Protein AF-A0A955XJC2-F1 (afdb_monomer)

Sequence (129 aa):
MQPPAAASPAADLVVDGRAYPAPAVVEALTPHLLPARIERMRQVLDARLASVALGVEDLHHGHNGAACLRTAEAFGVQDVVAAEVRNAYPLPPRPQRAGTQGGPPWPPSPPPAPPHALPHPAAPPRPPA

Radius of gyration: 26.47 Å; Cα contacts (8 Å, |Δi|>4): 86; chains: 1; bounding box: 42×71×78 Å

Mean predicted aligned error: 16.14 Å

pLDDT: mean 76.98, std 19.57, range [36.03, 97.81]

Structure (mmCIF, N/CA/C/O backbone):
data_AF-A0A955XJC2-F1
#
_entry.id   AF-A0A955XJC2-F1
#
loop_
_atom_site.group_PDB
_atom_site.id
_atom_site.type_symbol
_atom_site.label_atom_id
_atom_site.label_alt_id
_atom_site.label_comp_id
_atom_site.label_asym_id
_atom_site.label_entity_id
_atom_site.label_seq_id
_atom_site.pdbx_PDB_ins_code
_atom_site.Cartn_x
_atom_site.Cartn_y
_atom_site.Cartn_z
_atom_site.occupancy
_atom_site.B_iso_or_equiv
_atom_site.auth_seq_id
_atom_site.auth_comp_id
_atom_site.auth_asym_id
_atom_site.auth_atom_id
_atom_site.pdbx_PDB_model_num
ATOM 1 N N . MET A 1 1 ? -13.576 -4.472 -22.427 1.00 47.09 1 MET A N 1
ATOM 2 C CA . MET A 1 1 ? -12.704 -4.180 -21.273 1.00 47.09 1 MET A CA 1
ATOM 3 C C . MET A 1 1 ? -13.438 -4.707 -20.051 1.00 47.09 1 MET A C 1
ATOM 5 O O . MET A 1 1 ? -14.512 -4.205 -19.750 1.00 47.09 1 MET A O 1
ATOM 9 N N . GLN A 1 2 ? -12.985 -5.823 -19.486 1.00 36.03 2 GLN A N 1
ATOM 10 C CA . GLN A 1 2 ? -13.661 -6.466 -18.359 1.00 36.03 2 GLN A CA 1
ATOM 11 C C . GLN A 1 2 ? -13.374 -5.636 -17.099 1.00 36.03 2 GLN A C 1
ATOM 13 O O . GLN A 1 2 ? -12.215 -5.258 -16.916 1.00 36.03 2 GLN A O 1
ATOM 18 N N . PRO A 1 3 ? -14.378 -5.279 -16.277 1.00 39.16 3 PRO A N 1
ATOM 19 C CA . PRO A 1 3 ? -14.103 -4.599 -15.016 1.00 39.16 3 PRO A CA 1
ATOM 20 C C . PRO A 1 3 ? -13.180 -5.485 -14.164 1.00 39.16 3 PRO A C 1
ATOM 22 O O . PRO A 1 3 ? -13.329 -6.713 -14.214 1.00 39.16 3 PRO A O 1
ATOM 25 N N . PRO A 1 4 ? -12.223 -4.912 -13.409 1.00 45.94 4 PRO A N 1
ATOM 26 C CA . PRO A 1 4 ? -11.442 -5.699 -12.467 1.00 45.94 4 PRO A CA 1
ATOM 27 C C . PRO A 1 4 ? -12.416 -6.387 -11.509 1.00 45.94 4 PRO A C 1
ATOM 29 O O . PRO A 1 4 ? -13.364 -5.765 -11.021 1.00 45.94 4 PRO A O 1
ATOM 32 N N . ALA A 1 5 ? -12.226 -7.693 -11.316 1.00 43.62 5 ALA A N 1
ATOM 33 C CA . ALA A 1 5 ? -13.026 -8.483 -10.396 1.00 43.62 5 ALA A CA 1
ATOM 34 C C . ALA A 1 5 ? -13.077 -7.760 -9.045 1.00 43.62 5 ALA A C 1
ATOM 36 O O . ALA A 1 5 ? -12.036 -7.365 -8.519 1.00 43.62 5 ALA A O 1
ATOM 37 N N . ALA A 1 6 ? -14.290 -7.547 -8.525 1.00 44.00 6 ALA A N 1
ATOM 38 C CA . ALA A 1 6 ? -14.494 -6.990 -7.196 1.00 44.00 6 ALA A CA 1
ATOM 39 C C . ALA A 1 6 ? -13.565 -7.709 -6.209 1.00 44.00 6 ALA A C 1
ATOM 41 O O . ALA A 1 6 ? -13.483 -8.940 -6.237 1.00 44.00 6 ALA A O 1
ATOM 42 N N . ALA A 1 7 ? -12.832 -6.930 -5.410 1.00 45.41 7 ALA A N 1
ATOM 43 C CA . ALA A 1 7 ? -11.850 -7.428 -4.458 1.00 45.41 7 ALA A CA 1
ATOM 44 C C . ALA A 1 7 ? -12.396 -8.654 -3.712 1.00 45.41 7 ALA A C 1
ATOM 46 O O . ALA A 1 7 ? -13.483 -8.606 -3.131 1.00 45.41 7 ALA A O 1
ATOM 47 N N . SER A 1 8 ? -11.649 -9.759 -3.782 1.00 44.00 8 SER A N 1
ATOM 48 C CA . SER A 1 8 ? -11.987 -11.004 -3.093 1.00 44.00 8 SER A CA 1
ATOM 49 C C . SER A 1 8 ? -12.272 -10.715 -1.612 1.00 44.00 8 SER A C 1
ATOM 51 O O . SER A 1 8 ? -11.542 -9.920 -1.008 1.00 44.00 8 SER A O 1
ATOM 53 N N . PRO A 1 9 ? -13.305 -11.331 -1.008 1.00 50.19 9 PRO A N 1
ATOM 54 C CA . PRO A 1 9 ? -13.614 -11.112 0.398 1.00 50.19 9 PRO A CA 1
ATOM 55 C C . PRO A 1 9 ? -12.394 -11.476 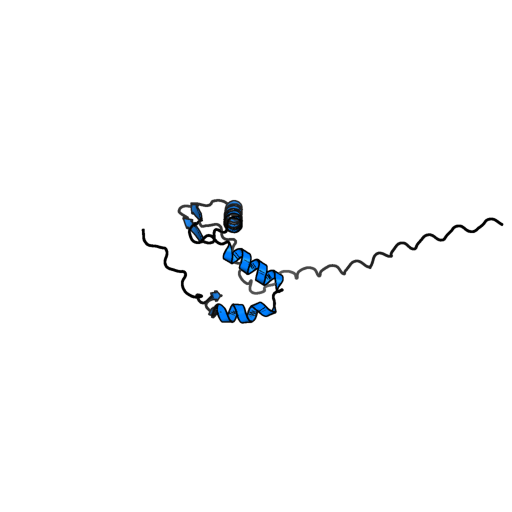1.245 1.00 50.19 9 PRO A C 1
ATOM 57 O O . PRO A 1 9 ? -11.797 -12.524 1.020 1.00 50.19 9 PRO A O 1
ATOM 60 N N . ALA A 1 10 ? -12.033 -10.572 2.165 1.00 58.31 10 ALA A N 1
ATOM 61 C CA . ALA A 1 10 ? -11.074 -10.713 3.265 1.00 58.31 10 ALA A CA 1
ATOM 62 C C . ALA A 1 10 ? -10.246 -12.012 3.232 1.00 58.31 10 ALA A C 1
ATOM 64 O O . ALA A 1 10 ? -10.514 -12.940 3.994 1.00 58.31 10 ALA A O 1
ATOM 65 N N . ALA A 1 11 ? -9.275 -12.086 2.318 1.00 69.44 11 ALA A N 1
ATOM 66 C CA . ALA A 1 11 ? -8.434 -13.265 2.185 1.00 69.44 11 ALA A CA 1
ATOM 67 C C . ALA A 1 11 ? -7.688 -13.523 3.500 1.00 69.44 11 ALA A C 1
ATOM 69 O O . ALA A 1 11 ? -7.254 -12.581 4.173 1.00 69.44 11 ALA A O 1
ATOM 70 N N . ASP A 1 12 ? -7.540 -14.797 3.857 1.00 85.69 12 ASP A N 1
ATOM 71 C CA . ASP A 1 12 ? -6.740 -15.189 5.008 1.00 85.69 12 ASP A CA 1
ATOM 72 C C . ASP A 1 12 ? -5.324 -14.617 4.877 1.00 85.69 12 ASP A C 1
ATOM 74 O O . ASP A 1 12 ? -4.655 -14.749 3.849 1.00 85.69 12 ASP A O 1
ATOM 78 N N . LEU A 1 13 ? -4.851 -13.984 5.945 1.00 86.19 13 LEU A N 1
ATOM 79 C CA . LEU A 1 13 ? -3.475 -13.531 6.041 1.00 86.19 13 LEU A CA 1
ATOM 80 C C . LEU A 1 13 ? -2.597 -14.760 6.270 1.00 86.19 13 LEU A C 1
ATOM 82 O O . LEU A 1 13 ? -2.692 -15.407 7.313 1.00 86.19 13 LEU A O 1
ATOM 86 N N . VAL A 1 14 ? -1.739 -15.087 5.304 1.00 89.50 14 VAL A N 1
ATOM 87 C CA . VAL A 1 14 ? -0.786 -16.194 5.440 1.00 89.50 14 VAL A CA 1
ATOM 88 C C . VAL A 1 14 ? 0.537 -15.662 5.981 1.00 89.50 14 VAL A C 1
ATOM 90 O O . VAL A 1 14 ? 1.261 -14.945 5.292 1.00 89.50 14 VAL A O 1
ATOM 93 N N . VAL A 1 15 ? 0.874 -16.039 7.212 1.00 87.69 15 VAL A N 1
ATOM 94 C CA . VAL A 1 15 ? 2.133 -15.670 7.874 1.00 87.69 15 VAL A CA 1
ATOM 95 C C . VAL A 1 15 ? 2.868 -16.948 8.254 1.00 87.69 15 VAL A C 1
ATOM 97 O O . VAL A 1 15 ? 2.327 -17.793 8.961 1.00 87.69 15 VAL A O 1
ATOM 100 N N . ASP A 1 16 ? 4.092 -17.111 7.744 1.00 90.56 16 ASP A N 1
ATOM 101 C CA . ASP A 1 16 ? 4.950 -18.283 7.982 1.00 90.56 16 ASP A CA 1
ATOM 102 C C . ASP A 1 16 ? 4.232 -19.634 7.761 1.00 90.56 16 ASP A C 1
ATOM 104 O O . ASP A 1 16 ? 4.403 -20.594 8.511 1.00 90.56 16 ASP A O 1
ATOM 108 N N . GLY A 1 17 ? 3.392 -19.701 6.719 1.00 88.94 17 GLY A N 1
ATOM 109 C CA . GLY A 1 17 ? 2.642 -20.904 6.339 1.00 88.94 17 GLY A CA 1
ATOM 110 C C . GLY A 1 17 ? 1.367 -21.158 7.151 1.00 88.94 17 GLY A C 1
ATOM 111 O O . GLY A 1 17 ? 0.702 -22.165 6.927 1.00 88.94 17 GLY A O 1
ATOM 112 N N . ARG A 1 18 ? 0.999 -20.262 8.072 1.00 92.12 18 ARG A N 1
ATOM 113 C CA . ARG A 1 18 ? -0.259 -20.324 8.828 1.00 92.12 18 ARG A CA 1
ATOM 114 C C . ARG A 1 18 ? -1.250 -19.301 8.297 1.00 92.12 18 ARG A C 1
ATOM 116 O O . ARG A 1 18 ? -0.886 -18.144 8.109 1.00 92.12 18 ARG A O 1
ATOM 123 N N . ALA A 1 19 ? -2.487 -19.734 8.084 1.00 92.50 19 ALA A N 1
ATOM 124 C CA . ALA A 1 19 ? -3.587 -18.875 7.671 1.00 92.50 19 ALA A CA 1
ATOM 125 C C . ALA A 1 19 ? -4.281 -18.268 8.896 1.00 92.50 19 ALA A C 1
ATOM 127 O O . ALA A 1 19 ? -4.594 -18.974 9.858 1.00 92.50 19 ALA A O 1
ATOM 128 N N . TYR A 1 20 ? -4.525 -16.963 8.844 1.00 92.88 20 TYR A N 1
ATOM 129 C CA . TYR A 1 20 ? -5.250 -16.216 9.860 1.00 92.88 20 TYR A CA 1
ATOM 130 C C . TYR A 1 20 ? -6.427 -15.481 9.211 1.00 92.88 20 TYR A C 1
ATOM 132 O O . TYR A 1 20 ? -6.188 -14.637 8.343 1.00 92.88 20 TYR A O 1
ATOM 140 N N . PRO A 1 21 ? -7.678 -15.723 9.643 1.00 92.75 21 PRO A N 1
ATOM 141 C CA . PRO A 1 21 ? -8.821 -14.981 9.131 1.00 92.75 21 PRO A CA 1
ATOM 142 C C . PRO A 1 21 ? -8.657 -13.493 9.419 1.00 92.75 21 PRO A C 1
ATOM 144 O O . PRO A 1 21 ? -8.527 -13.090 10.580 1.00 92.75 21 PRO A O 1
ATOM 147 N N . ALA A 1 22 ? -8.681 -12.662 8.378 1.00 90.94 22 ALA A N 1
ATOM 148 C CA . ALA A 1 22 ? -8.464 -11.227 8.533 1.00 90.94 22 ALA A CA 1
ATOM 149 C C . ALA A 1 22 ? -9.418 -10.568 9.557 1.00 90.94 22 ALA A C 1
ATOM 151 O O . ALA A 1 22 ? -8.927 -9.776 10.363 1.00 90.94 22 ALA A O 1
ATOM 152 N N . PRO A 1 23 ? -10.725 -10.916 9.636 1.00 92.25 23 PRO A N 1
ATOM 153 C CA . PRO A 1 23 ? -11.610 -10.364 10.665 1.00 92.25 23 PRO A CA 1
ATOM 154 C C . PRO A 1 23 ? -11.143 -10.671 12.093 1.00 92.25 23 PRO A C 1
ATOM 156 O O . PRO A 1 23 ? -11.121 -9.774 12.931 1.00 92.25 23 PRO A O 1
ATOM 159 N N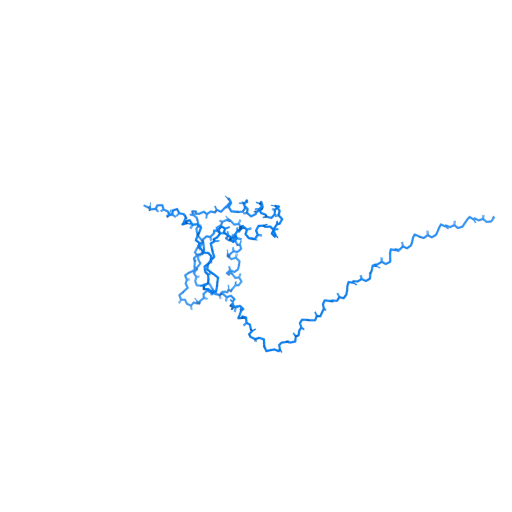 . ALA A 1 24 ? -10.696 -11.905 12.352 1.00 93.12 24 ALA A N 1
ATOM 160 C CA . ALA A 1 24 ? -10.205 -12.318 13.666 1.00 93.12 24 ALA A CA 1
ATOM 161 C C . ALA A 1 24 ? -8.897 -11.601 14.039 1.00 93.12 24 ALA A C 1
ATOM 163 O O . ALA A 1 24 ? -8.689 -11.233 15.193 1.00 93.12 24 ALA A O 1
ATOM 164 N N . VAL A 1 25 ? -8.020 -11.354 13.058 1.00 94.19 25 VAL A N 1
ATOM 165 C CA . VAL A 1 25 ? -6.792 -10.570 13.267 1.00 94.19 25 VAL A CA 1
ATOM 166 C C . VAL A 1 25 ? -7.119 -9.117 13.599 1.00 94.19 25 VAL A C 1
ATOM 168 O O . VAL A 1 25 ? -6.546 -8.560 14.534 1.00 94.19 25 VAL A O 1
ATOM 171 N N . VAL A 1 26 ? -8.047 -8.500 12.864 1.00 93.56 26 VAL A N 1
ATOM 172 C CA . VAL A 1 26 ? -8.486 -7.126 13.138 1.00 93.56 26 VAL A CA 1
ATOM 173 C C . VAL A 1 26 ? -9.087 -7.033 14.538 1.00 93.56 26 VAL A C 1
ATOM 175 O O . VAL A 1 26 ? -8.694 -6.147 15.296 1.00 93.56 26 VAL A O 1
ATOM 178 N N . GLU A 1 27 ? -9.974 -7.956 14.912 1.00 95.44 27 GLU A N 1
ATOM 179 C CA . GLU A 1 27 ? -10.573 -8.011 16.249 1.00 95.44 27 GLU A CA 1
ATOM 180 C C . GLU A 1 27 ? -9.506 -8.129 17.346 1.00 95.44 27 GLU A C 1
ATOM 182 O O . GLU A 1 27 ? -9.509 -7.341 18.290 1.00 95.44 27 GLU A O 1
ATOM 187 N N . ALA A 1 28 ? -8.544 -9.041 17.185 1.00 96.56 28 ALA A N 1
ATOM 188 C CA . ALA A 1 28 ? -7.483 -9.260 18.163 1.00 96.56 28 ALA A CA 1
ATOM 189 C C . ALA A 1 28 ? -6.522 -8.065 18.302 1.00 96.56 28 ALA A C 1
ATOM 191 O O . ALA A 1 28 ? -6.037 -7.790 19.398 1.00 96.56 28 ALA A O 1
ATOM 192 N N . LEU A 1 29 ? -6.225 -7.346 17.212 1.00 95.31 29 LEU A N 1
ATOM 193 C CA . LEU A 1 29 ? -5.247 -6.251 17.218 1.00 95.31 29 LEU A CA 1
ATOM 194 C C . LEU A 1 29 ? -5.853 -4.879 17.545 1.00 95.31 29 LEU A C 1
ATOM 196 O O . LEU A 1 29 ? -5.142 -4.007 18.046 1.00 95.31 29 LEU A O 1
ATOM 200 N N . THR A 1 30 ? -7.148 -4.675 17.292 1.00 96.44 30 THR A N 1
ATOM 201 C CA . THR A 1 30 ? -7.831 -3.384 17.495 1.00 96.44 30 THR A CA 1
ATOM 202 C C . THR A 1 30 ? -7.677 -2.815 18.917 1.00 96.44 30 THR A C 1
ATOM 204 O O . THR A 1 30 ? -7.366 -1.627 19.022 1.00 96.44 30 THR A O 1
ATOM 207 N N . PRO A 1 31 ? -7.800 -3.598 20.012 1.00 97.44 31 PRO A N 1
ATOM 208 C CA . PRO A 1 31 ? -7.645 -3.084 21.379 1.00 97.44 31 PRO A CA 1
ATOM 209 C C . PRO A 1 31 ? -6.257 -2.507 21.694 1.00 97.44 31 PRO A C 1
ATOM 211 O O . PRO A 1 31 ? -6.106 -1.753 22.653 1.00 97.44 31 PRO A O 1
ATOM 214 N N . HIS A 1 32 ? -5.238 -2.842 20.898 1.00 97.69 32 HIS A N 1
ATOM 215 C CA . HIS A 1 32 ? -3.869 -2.349 21.067 1.00 97.69 32 HIS A CA 1
ATOM 216 C C . HIS A 1 32 ? -3.603 -1.025 20.331 1.00 97.69 32 HIS A C 1
ATOM 218 O O . HIS A 1 32 ? -2.478 -0.519 20.351 1.00 97.69 32 HIS A O 1
ATOM 224 N N . LEU A 1 33 ? -4.610 -0.459 19.659 1.00 96.75 33 LEU A N 1
ATOM 225 C CA . LEU A 1 33 ? -4.492 0.758 18.864 1.00 96.75 33 LEU A CA 1
ATOM 226 C C . LEU A 1 33 ? -5.304 1.900 19.476 1.00 96.75 33 LEU A C 1
ATOM 228 O O . LEU A 1 33 ? -6.407 1.722 19.983 1.00 96.75 33 LEU A O 1
ATOM 232 N N . LEU A 1 34 ? -4.768 3.116 19.369 1.00 97.81 34 LEU A N 1
ATOM 233 C CA . LEU A 1 34 ? -5.509 4.322 19.731 1.00 97.81 34 LEU A CA 1
ATOM 234 C C . LEU A 1 34 ? -6.658 4.562 18.732 1.00 97.81 34 LEU A C 1
ATOM 236 O O . LEU A 1 34 ? -6.432 4.410 17.526 1.00 97.81 34 LEU A O 1
ATOM 240 N N . PRO A 1 35 ? -7.833 5.050 19.177 1.00 97.06 35 PRO A N 1
ATOM 241 C CA . PRO A 1 35 ? -8.956 5.356 18.285 1.00 97.06 35 PRO A CA 1
ATOM 242 C C . PRO A 1 35 ? -8.576 6.274 17.116 1.00 97.06 35 PRO A C 1
ATOM 244 O O . PRO A 1 35 ? -8.919 5.997 15.971 1.00 97.06 35 PRO A O 1
ATOM 247 N N . ALA A 1 36 ? -7.774 7.312 17.379 1.00 97.50 36 ALA A N 1
ATOM 248 C CA . ALA A 1 36 ? -7.288 8.233 16.350 1.00 97.50 36 ALA A CA 1
ATOM 249 C C . ALA A 1 36 ? -6.430 7.540 15.274 1.00 97.50 36 ALA A C 1
ATOM 251 O O . ALA A 1 36 ? -6.451 7.934 14.110 1.00 97.50 36 ALA 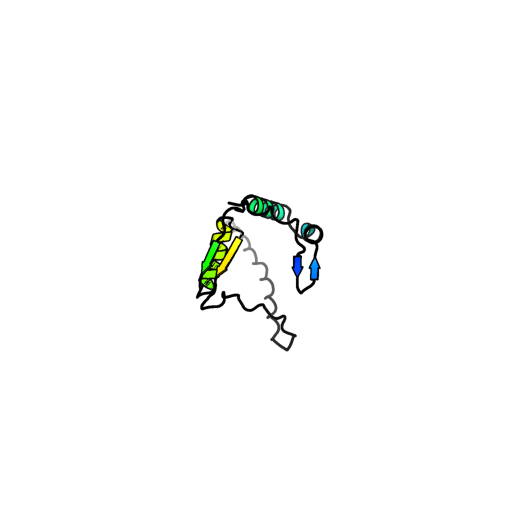A O 1
ATOM 252 N N . ARG A 1 37 ? -5.685 6.488 15.641 1.00 97.38 37 ARG A N 1
ATOM 253 C CA . ARG A 1 37 ? -4.879 5.712 14.690 1.00 97.38 37 ARG A CA 1
ATOM 254 C C . ARG A 1 37 ? -5.761 4.849 13.794 1.00 97.38 37 ARG A C 1
ATOM 256 O O . ARG A 1 37 ? -5.493 4.770 12.601 1.00 97.38 37 ARG A O 1
ATOM 263 N N . ILE A 1 38 ? -6.806 4.245 14.357 1.00 96.88 38 ILE A N 1
ATOM 264 C CA . ILE A 1 38 ? -7.791 3.464 13.597 1.00 96.88 38 ILE A CA 1
ATOM 265 C C . ILE A 1 38 ? -8.510 4.375 12.598 1.00 96.88 38 ILE A C 1
ATOM 267 O O . ILE A 1 38 ? -8.625 4.036 11.425 1.00 96.88 38 ILE A O 1
ATOM 271 N N . GLU A 1 39 ? -8.936 5.554 13.045 1.00 97.69 39 GLU A N 1
ATOM 272 C CA . GLU A 1 39 ? -9.596 6.533 12.183 1.00 97.69 39 GLU A CA 1
ATOM 273 C C . GLU A 1 39 ? -8.682 6.995 11.041 1.00 97.69 39 GLU A C 1
ATOM 275 O O . GLU A 1 39 ? -9.068 6.972 9.875 1.00 97.69 39 GLU A O 1
ATOM 280 N N . ARG A 1 40 ? -7.414 7.297 11.345 1.00 97.31 40 ARG A N 1
ATOM 281 C CA . ARG A 1 40 ? -6.417 7.630 10.321 1.00 97.31 40 ARG A CA 1
ATOM 282 C C . ARG A 1 40 ? -6.235 6.504 9.299 1.00 97.31 40 ARG A C 1
ATOM 284 O O . ARG A 1 40 ? -6.109 6.787 8.112 1.00 97.31 40 ARG A O 1
ATOM 291 N N . MET A 1 41 ? -6.204 5.246 9.743 1.00 95.88 41 MET A N 1
ATOM 292 C CA . MET A 1 41 ? -6.102 4.088 8.847 1.00 95.88 41 MET A CA 1
ATOM 293 C C . MET A 1 41 ? -7.316 3.991 7.920 1.00 95.88 41 MET A C 1
ATOM 295 O O . MET A 1 41 ? -7.127 3.797 6.723 1.00 95.88 41 MET A O 1
ATOM 299 N N . ARG A 1 42 ? -8.537 4.185 8.439 1.00 95.81 42 ARG A N 1
ATOM 300 C CA . ARG A 1 42 ? -9.765 4.198 7.624 1.00 95.81 42 ARG A CA 1
ATOM 301 C C . ARG A 1 42 ? -9.725 5.285 6.556 1.00 95.81 42 ARG A C 1
ATOM 303 O O . ARG A 1 42 ? -9.870 4.971 5.385 1.00 95.81 42 ARG A O 1
ATOM 310 N N . GLN A 1 43 ? -9.376 6.513 6.932 1.00 97.19 43 GLN A N 1
ATOM 311 C CA . GLN A 1 43 ? -9.245 7.628 5.986 1.00 97.19 43 GLN A CA 1
ATOM 312 C C . GLN A 1 43 ? -8.243 7.347 4.858 1.00 97.19 43 GLN A C 1
ATOM 314 O O . GLN A 1 43 ? -8.453 7.753 3.719 1.00 97.19 43 GLN A O 1
ATOM 319 N N . VAL A 1 44 ? -7.132 6.670 5.166 1.00 96.00 44 VAL A N 1
ATOM 320 C CA . VAL A 1 44 ? -6.140 6.279 4.153 1.00 96.00 44 VAL A CA 1
ATOM 321 C C . VAL A 1 44 ? -6.689 5.194 3.225 1.00 96.00 44 VAL A C 1
ATOM 323 O O . VAL A 1 44 ? -6.422 5.249 2.027 1.00 96.00 44 VAL A O 1
ATOM 326 N N . LEU A 1 45 ? -7.439 4.224 3.758 1.00 94.19 45 LEU A N 1
ATOM 327 C CA . LEU A 1 45 ? -8.076 3.163 2.972 1.00 94.19 45 LEU A CA 1
ATOM 328 C C . LEU A 1 45 ? -9.161 3.721 2.042 1.00 94.19 45 LEU A C 1
ATOM 330 O O . LEU A 1 45 ? -9.183 3.364 0.868 1.00 94.19 45 LEU A O 1
ATOM 334 N N . ASP A 1 46 ? -9.984 4.648 2.531 1.00 95.94 46 ASP A N 1
ATOM 335 C CA . ASP A 1 46 ? -11.041 5.300 1.747 1.00 95.94 46 ASP A CA 1
ATOM 336 C C . ASP A 1 46 ? -10.481 6.151 0.594 1.00 95.94 46 ASP A C 1
ATOM 338 O O . ASP A 1 46 ? -11.154 6.375 -0.409 1.00 95.94 46 ASP A O 1
ATOM 342 N N . ALA A 1 47 ? -9.231 6.608 0.716 1.00 95.94 47 ALA A N 1
ATOM 343 C CA . ALA A 1 47 ? -8.536 7.393 -0.300 1.00 95.94 47 ALA A CA 1
ATOM 344 C C . ALA A 1 47 ? -7.724 6.546 -1.304 1.00 95.94 47 ALA A C 1
ATOM 346 O O . ALA A 1 47 ? -6.978 7.111 -2.108 1.00 95.94 47 ALA A O 1
ATOM 347 N N . ARG A 1 48 ? -7.802 5.207 -1.261 1.00 96.06 48 ARG A N 1
ATOM 348 C CA . ARG A 1 48 ? -7.051 4.349 -2.192 1.00 96.06 48 ARG A CA 1
ATOM 349 C C . ARG A 1 48 ? -7.639 4.360 -3.603 1.00 96.06 48 ARG A C 1
ATOM 351 O O . ARG A 1 48 ? -8.849 4.374 -3.810 1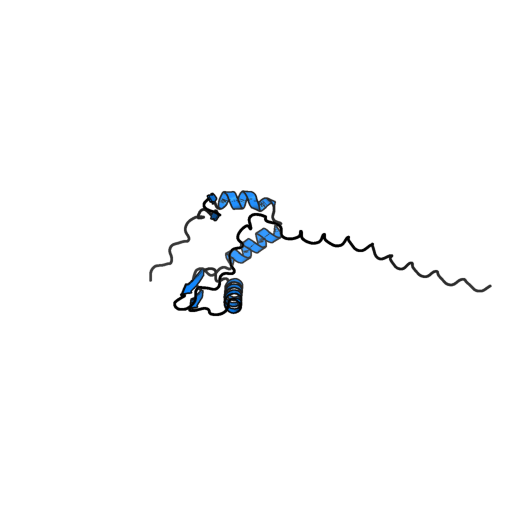.00 96.06 48 ARG A O 1
ATOM 358 N N . LEU A 1 49 ? -6.748 4.300 -4.589 1.00 95.56 49 LEU A N 1
ATOM 359 C CA . LEU A 1 49 ? -7.070 4.220 -6.006 1.00 95.56 49 LEU A CA 1
ATOM 360 C C . LEU A 1 49 ? -7.031 2.756 -6.453 1.00 95.56 49 LEU A C 1
ATOM 362 O O . LEU A 1 49 ? -5.959 2.192 -6.643 1.00 95.56 49 LEU A O 1
ATOM 366 N N . ALA A 1 50 ? -8.206 2.157 -6.654 1.00 91.00 50 ALA A N 1
ATOM 367 C CA . ALA A 1 50 ? -8.339 0.791 -7.177 1.00 91.00 50 ALA A CA 1
ATOM 368 C C . ALA A 1 50 ? -8.307 0.714 -8.720 1.00 91.00 50 ALA A C 1
ATOM 370 O O . ALA A 1 50 ? -8.308 -0.371 -9.293 1.00 91.00 50 ALA A O 1
ATOM 371 N N . SER A 1 51 ? -8.326 1.859 -9.412 1.00 94.44 51 SER A N 1
ATOM 372 C CA . SER A 1 51 ? -8.317 1.950 -10.881 1.00 94.44 51 SER A CA 1
ATOM 373 C C . SER A 1 51 ? -6.933 2.219 -11.479 1.00 94.44 51 SER A C 1
ATOM 375 O O . SER A 1 51 ? -6.798 2.264 -12.702 1.00 94.44 51 SER A O 1
ATOM 377 N N . VAL A 1 52 ? -5.915 2.421 -10.638 1.00 94.62 52 VAL A N 1
ATOM 378 C CA . VAL A 1 52 ? -4.551 2.777 -11.042 1.00 94.62 52 VAL A CA 1
ATOM 379 C C . VAL A 1 52 ? -3.57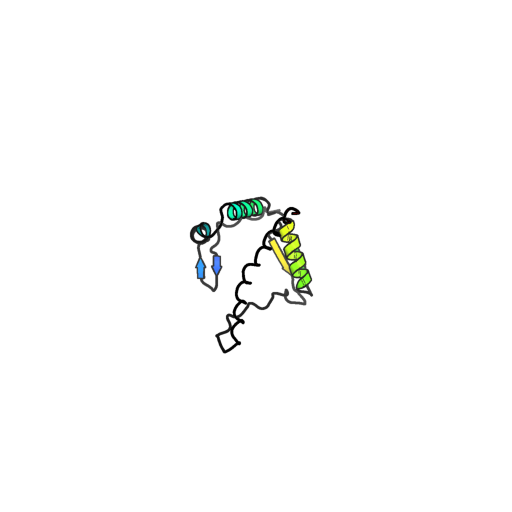3 1.813 -10.384 1.00 94.62 52 VAL A C 1
ATOM 381 O O . VAL A 1 52 ? -3.622 1.619 -9.173 1.00 94.62 52 VAL A O 1
ATOM 384 N N . ALA A 1 53 ? -2.657 1.263 -11.179 1.00 96.12 53 ALA A N 1
ATOM 385 C CA . ALA A 1 53 ? -1.541 0.451 -10.708 1.00 96.12 53 ALA A CA 1
ATOM 386 C C . ALA A 1 53 ? -0.210 1.051 -11.180 1.00 96.12 53 ALA A C 1
ATOM 388 O O . ALA A 1 53 ? -0.133 1.638 -12.262 1.00 96.12 53 ALA A O 1
ATOM 389 N N . LEU A 1 54 ? 0.842 0.891 -10.376 1.00 95.50 54 LEU A N 1
ATOM 390 C CA . LEU A 1 54 ? 2.205 1.281 -10.729 1.00 95.50 54 LEU A CA 1
ATOM 391 C C . LEU A 1 54 ? 2.966 0.072 -11.284 1.00 95.50 54 LEU A C 1
ATOM 393 O O . LEU A 1 54 ? 3.192 -0.899 -10.567 1.00 95.50 54 LEU A O 1
ATOM 397 N N . GLY A 1 55 ? 3.398 0.153 -12.541 1.00 93.81 55 GLY A N 1
ATOM 398 C CA . GLY A 1 55 ? 4.359 -0.784 -13.123 1.00 93.81 55 GLY A CA 1
ATOM 399 C C . GLY A 1 55 ? 5.789 -0.266 -12.983 1.00 93.81 55 GLY A C 1
ATOM 400 O O . GLY A 1 55 ? 6.057 0.880 -13.345 1.00 93.81 55 GLY A O 1
ATOM 401 N N . VAL A 1 56 ? 6.700 -1.096 -12.477 1.00 92.12 56 VAL A N 1
ATOM 402 C CA . VAL A 1 56 ? 8.148 -0.834 -12.471 1.00 92.12 56 VAL A CA 1
ATOM 403 C C . VAL A 1 56 ? 8.878 -1.927 -13.247 1.00 92.12 56 VAL A C 1
ATOM 405 O O . VAL A 1 56 ? 8.512 -3.096 -13.145 1.00 92.12 56 VAL A O 1
ATOM 408 N N . GLU A 1 57 ? 9.889 -1.552 -14.028 1.00 90.56 57 GLU A N 1
ATOM 409 C CA . GLU A 1 57 ? 10.655 -2.479 -14.867 1.00 90.56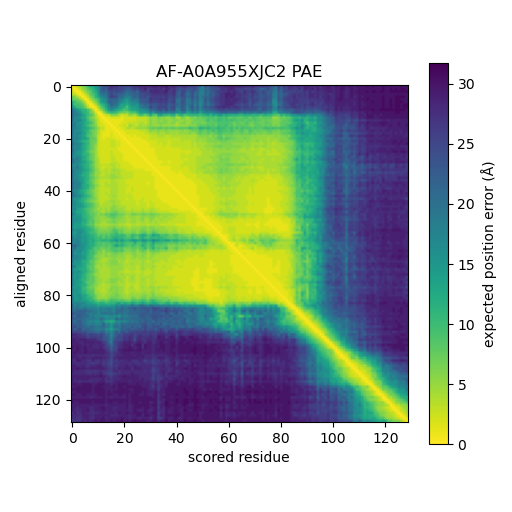 57 GLU A CA 1
ATOM 410 C C . GLU A 1 57 ? 12.161 -2.349 -14.605 1.00 90.56 57 GLU A C 1
ATOM 412 O O . GLU A 1 57 ? 12.671 -1.228 -14.532 1.00 90.56 57 GLU A O 1
ATOM 417 N N . ASP A 1 58 ? 12.843 -3.494 -14.467 1.00 85.69 58 ASP A N 1
ATOM 418 C CA . ASP A 1 58 ? 14.301 -3.639 -14.323 1.00 85.69 58 ASP A CA 1
ATOM 419 C C . ASP A 1 58 ? 14.911 -2.646 -13.312 1.00 85.69 58 ASP A C 1
ATOM 421 O O . ASP A 1 58 ? 15.833 -1.869 -13.600 1.00 85.69 58 ASP A O 1
ATOM 425 N N . LEU A 1 59 ? 14.380 -2.634 -12.086 1.00 84.06 59 LEU A N 1
ATOM 426 C CA . LEU A 1 59 ? 14.721 -1.595 -11.127 1.00 84.06 59 LEU A CA 1
ATOM 427 C C . LEU A 1 59 ? 16.093 -1.842 -10.474 1.00 84.06 59 LEU A C 1
ATOM 429 O O . LEU A 1 59 ? 16.240 -2.571 -9.497 1.00 84.06 59 LEU A O 1
ATOM 433 N N . HIS A 1 60 ? 17.124 -1.164 -10.980 1.00 76.69 60 HIS A N 1
ATOM 434 C CA . HIS A 1 60 ? 18.514 -1.453 -10.609 1.00 76.69 60 HIS A CA 1
ATOM 435 C C . HIS A 1 60 ? 18.923 -1.135 -9.155 1.00 76.69 60 HIS A C 1
ATOM 437 O O . HIS A 1 60 ? 19.771 -1.837 -8.607 1.00 76.69 60 HIS A O 1
ATOM 443 N N . HIS A 1 61 ? 18.373 -0.088 -8.522 1.00 79.62 61 HIS A N 1
ATOM 444 C CA . HIS A 1 61 ? 18.811 0.379 -7.194 1.00 79.62 61 HIS A CA 1
ATOM 445 C C . HIS A 1 61 ? 17.668 0.389 -6.171 1.00 79.62 61 HIS A C 1
ATOM 447 O O . HIS A 1 61 ? 16.634 1.024 -6.385 1.00 79.62 61 HIS A O 1
ATOM 453 N N . GLY A 1 62 ? 17.887 -0.220 -4.999 1.00 79.31 62 GLY A N 1
ATOM 454 C CA . GLY A 1 62 ? 16.865 -0.345 -3.949 1.00 79.31 62 GLY A CA 1
ATOM 455 C C . GLY A 1 62 ? 16.317 0.984 -3.411 1.00 79.31 62 GLY A C 1
ATOM 456 O O . GLY A 1 62 ? 15.149 1.057 -3.031 1.00 79.31 62 GLY A O 1
ATOM 457 N N . HIS A 1 63 ? 17.106 2.067 -3.436 1.00 84.25 63 HIS A N 1
ATOM 458 C CA . HIS A 1 63 ? 16.621 3.389 -3.019 1.00 84.25 63 HIS A CA 1
ATOM 459 C C . HIS A 1 63 ? 15.573 3.964 -3.982 1.00 84.25 63 HIS A C 1
ATOM 461 O O . HIS A 1 63 ? 14.642 4.629 -3.531 1.00 84.25 63 HIS A O 1
ATOM 467 N N . ASN A 1 64 ? 15.682 3.676 -5.285 1.00 87.12 64 ASN A N 1
ATOM 468 C CA . ASN A 1 64 ? 14.666 4.061 -6.263 1.00 87.12 64 ASN A CA 1
ATOM 469 C C . ASN A 1 64 ? 13.381 3.271 -6.018 1.00 87.12 64 ASN A C 1
ATOM 471 O O . ASN A 1 64 ? 12.299 3.832 -6.119 1.00 87.12 64 ASN A O 1
ATOM 475 N N . GLY A 1 65 ? 13.495 2.009 -5.601 1.00 88.75 65 GLY A N 1
ATOM 476 C CA . GLY A 1 65 ? 12.334 1.153 -5.351 1.00 88.75 65 GLY A CA 1
ATOM 477 C C . GLY A 1 65 ? 11.564 1.646 -4.141 1.00 88.75 65 GLY A C 1
ATOM 478 O O . GLY A 1 65 ? 10.358 1.867 -4.202 1.00 88.75 65 GLY A O 1
ATOM 479 N N . ALA A 1 66 ? 12.288 1.945 -3.062 1.00 90.00 66 ALA A N 1
ATOM 480 C CA . ALA A 1 66 ? 11.714 2.582 -1.885 1.00 90.00 66 ALA A CA 1
ATOM 481 C C . ALA A 1 66 ? 11.080 3.949 -2.205 1.00 90.00 66 ALA A C 1
ATOM 483 O O . ALA A 1 66 ? 10.036 4.276 -1.642 1.00 90.00 66 ALA A O 1
ATOM 484 N N . ALA A 1 67 ? 11.683 4.744 -3.097 1.00 93.81 67 ALA A N 1
ATOM 485 C CA . ALA A 1 67 ? 11.107 6.012 -3.540 1.00 93.81 67 ALA A CA 1
ATOM 486 C C . ALA A 1 67 ? 9.801 5.797 -4.322 1.00 93.81 67 ALA A C 1
ATOM 488 O O . ALA A 1 67 ? 8.790 6.392 -3.963 1.00 93.81 67 ALA A O 1
ATOM 489 N N . CYS A 1 68 ? 9.785 4.889 -5.303 1.00 94.31 68 CYS A N 1
ATOM 490 C CA . CYS A 1 68 ? 8.589 4.524 -6.063 1.00 94.31 68 CYS A CA 1
ATOM 491 C C . CYS A 1 68 ? 7.445 4.061 -5.150 1.00 94.31 68 CYS A C 1
ATOM 493 O O . CYS A 1 68 ? 6.319 4.526 -5.307 1.00 94.31 68 CYS A O 1
ATOM 495 N N . LEU A 1 69 ? 7.729 3.211 -4.157 1.00 94.06 69 LEU A N 1
ATOM 496 C CA . LEU A 1 69 ? 6.721 2.729 -3.207 1.00 94.06 69 LEU A CA 1
ATOM 497 C C . LEU A 1 69 ? 6.155 3.851 -2.329 1.00 94.06 69 LEU A C 1
ATOM 499 O O . LEU A 1 69 ? 4.946 3.920 -2.127 1.00 94.06 69 LEU A O 1
ATOM 503 N N . ARG A 1 70 ? 7.004 4.762 -1.840 1.00 94.25 70 ARG A N 1
ATOM 504 C CA . ARG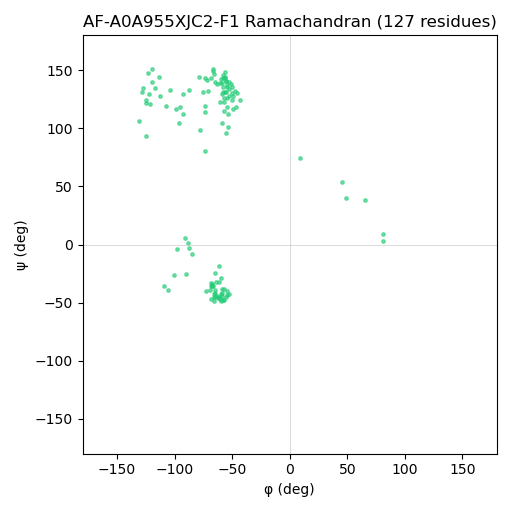 A 1 70 ? 6.546 5.929 -1.066 1.00 94.25 70 ARG A CA 1
ATOM 505 C C . ARG A 1 70 ? 5.700 6.874 -1.910 1.00 94.25 70 ARG A C 1
ATOM 507 O O . ARG A 1 70 ? 4.705 7.405 -1.428 1.00 94.25 70 ARG A O 1
ATOM 514 N N . THR A 1 71 ? 6.081 7.078 -3.166 1.00 95.88 71 THR A N 1
ATOM 515 C CA . THR A 1 71 ? 5.303 7.883 -4.107 1.00 95.88 71 THR A CA 1
ATOM 516 C C . THR A 1 71 ? 3.948 7.236 -4.391 1.00 95.88 71 THR A C 1
ATOM 518 O O . THR A 1 71 ? 2.933 7.924 -4.324 1.00 95.88 71 THR A O 1
ATOM 521 N N . ALA A 1 72 ? 3.906 5.923 -4.634 1.00 96.12 72 ALA A N 1
ATOM 522 C CA . ALA A 1 72 ? 2.658 5.182 -4.811 1.00 96.12 72 ALA A CA 1
ATOM 523 C C . ALA A 1 72 ? 1.738 5.327 -3.587 1.00 96.12 72 ALA A C 1
ATOM 525 O O . ALA A 1 72 ? 0.575 5.702 -3.733 1.00 96.12 72 ALA A O 1
ATOM 526 N N . GLU A 1 73 ? 2.279 5.138 -2.378 1.00 95.19 73 GLU A N 1
ATOM 527 C CA . GLU A 1 73 ? 1.528 5.287 -1.130 1.00 95.19 73 GLU A CA 1
ATOM 528 C C . GLU A 1 73 ? 0.933 6.697 -0.976 1.00 95.19 73 GLU A C 1
ATOM 530 O O . GLU A 1 73 ? -0.243 6.826 -0.619 1.00 95.19 73 GLU A O 1
ATOM 535 N N . ALA A 1 74 ? 1.723 7.737 -1.271 1.00 95.69 74 ALA A N 1
ATOM 536 C CA . ALA A 1 74 ? 1.313 9.136 -1.163 1.00 95.69 74 ALA A CA 1
ATOM 537 C C . ALA A 1 74 ? 0.172 9.503 -2.126 1.00 95.69 74 ALA A C 1
ATOM 539 O O . ALA A 1 74 ? -0.675 10.323 -1.779 1.00 95.69 74 ALA A O 1
ATOM 540 N N . PHE A 1 75 ? 0.123 8.879 -3.307 1.00 96.75 75 PHE A N 1
ATOM 541 C CA . PHE A 1 75 ? -0.959 9.064 -4.280 1.00 96.75 75 PHE A CA 1
ATOM 542 C C . PHE A 1 75 ? -2.155 8.128 -4.071 1.00 96.75 75 PHE A C 1
ATOM 544 O O . PHE A 1 75 ? -3.137 8.226 -4.799 1.00 96.75 75 PHE A O 1
ATOM 551 N N . GLY A 1 76 ? -2.096 7.218 -3.096 1.00 95.94 76 GLY A N 1
ATOM 552 C CA . GLY A 1 76 ? -3.165 6.247 -2.868 1.00 95.94 76 GLY A CA 1
ATOM 553 C C . GLY A 1 76 ? -3.123 5.031 -3.794 1.00 95.94 76 GLY A C 1
ATOM 554 O O . GLY A 1 76 ? -4.056 4.236 -3.767 1.00 95.94 76 GLY A O 1
ATOM 555 N N . VAL A 1 77 ? -2.059 4.848 -4.578 1.00 97.12 77 VAL A N 1
ATOM 556 C CA . VAL A 1 77 ? -1.876 3.666 -5.431 1.00 97.12 77 VAL A CA 1
ATOM 557 C C . VAL A 1 77 ? -1.510 2.472 -4.551 1.00 97.12 77 VAL A C 1
ATOM 559 O O . VAL A 1 77 ? -0.503 2.498 -3.844 1.00 97.12 77 VAL A O 1
ATOM 562 N N . GLN A 1 78 ? -2.344 1.433 -4.579 1.00 95.12 78 GLN A N 1
ATOM 563 C CA . GLN A 1 78 ? -2.177 0.231 -3.751 1.00 95.12 78 GLN A CA 1
ATOM 564 C C . GLN A 1 78 ? -1.570 -0.953 -4.514 1.00 95.12 78 GLN A C 1
ATOM 566 O O . GLN A 1 78 ? -0.907 -1.791 -3.907 1.00 95.12 78 GLN A O 1
ATOM 571 N N . ASP A 1 79 ? -1.762 -0.995 -5.832 1.00 94.81 79 ASP A N 1
ATOM 572 C CA . ASP A 1 79 ? -1.292 -2.086 -6.676 1.00 94.81 79 ASP A CA 1
ATOM 573 C C . ASP A 1 79 ? 0.023 -1.687 -7.349 1.00 94.81 79 ASP A C 1
ATOM 575 O O . ASP A 1 79 ? 0.085 -0.736 -8.133 1.00 94.81 79 ASP A O 1
ATOM 579 N N . VAL A 1 80 ? 1.093 -2.414 -7.024 1.00 92.94 80 VAL A N 1
ATOM 580 C CA . VAL A 1 80 ? 2.427 -2.226 -7.602 1.00 92.94 80 VAL A CA 1
ATOM 581 C C . VAL A 1 80 ? 2.887 -3.553 -8.188 1.00 92.94 80 VAL A C 1
ATOM 583 O O . VAL A 1 80 ? 2.930 -4.564 -7.487 1.00 92.94 80 VAL A O 1
ATOM 586 N N . VAL A 1 81 ? 3.241 -3.548 -9.468 1.00 91.69 81 VAL A N 1
ATOM 587 C CA . VAL A 1 81 ? 3.752 -4.718 -10.185 1.00 91.69 81 VAL A CA 1
ATOM 588 C C . VAL A 1 81 ? 5.173 -4.445 -10.652 1.00 91.69 81 VAL A C 1
ATOM 590 O O . VAL A 1 81 ? 5.467 -3.371 -11.172 1.00 91.69 81 VAL A O 1
ATOM 593 N N . ALA A 1 82 ? 6.058 -5.419 -10.454 1.00 89.56 82 ALA A N 1
ATOM 594 C CA . ALA A 1 82 ? 7.442 -5.349 -10.901 1.00 89.56 82 ALA A CA 1
ATOM 595 C C . ALA A 1 82 ? 7.679 -6.377 -12.010 1.00 89.56 82 ALA A C 1
ATOM 597 O O . ALA A 1 82 ? 7.358 -7.556 -11.845 1.00 89.56 82 ALA A O 1
ATOM 598 N N . ALA A 1 83 ? 8.234 -5.919 -13.128 1.00 86.50 83 ALA A N 1
ATOM 599 C CA . ALA A 1 83 ? 8.725 -6.749 -14.214 1.00 86.50 83 ALA A CA 1
ATOM 600 C C . ALA A 1 83 ? 10.255 -6.716 -14.191 1.00 86.50 83 ALA A C 1
ATOM 602 O O . ALA A 1 83 ? 10.874 -5.664 -14.289 1.00 86.50 83 ALA A O 1
ATOM 603 N N . GLU A 1 84 ? 10.868 -7.874 -14.018 1.00 81.88 84 GLU A N 1
ATOM 604 C CA . GLU A 1 84 ? 12.292 -7.993 -13.727 1.00 81.88 84 GLU A CA 1
ATOM 605 C C . GLU A 1 84 ? 12.867 -9.034 -14.687 1.00 81.88 84 GLU A C 1
ATOM 607 O O . GLU A 1 84 ? 12.567 -10.226 -14.581 1.00 81.88 84 GLU A O 1
ATOM 612 N N . VAL A 1 85 ? 13.615 -8.569 -15.689 1.00 70.81 85 VAL A N 1
ATOM 613 C CA . VAL A 1 85 ? 14.180 -9.401 -16.763 1.00 70.81 85 VAL A CA 1
ATOM 614 C C . VAL A 1 85 ? 15.680 -9.580 -16.558 1.00 70.81 85 VAL A C 1
ATOM 616 O O . VAL A 1 85 ? 16.215 -10.662 -16.801 1.00 70.81 85 VAL A O 1
ATOM 619 N N . ARG A 1 86 ? 16.372 -8.524 -16.119 1.00 62.75 86 ARG A N 1
ATOM 620 C CA . ARG A 1 86 ? 17.840 -8.494 -16.007 1.00 62.75 86 ARG A CA 1
ATOM 621 C C . ARG A 1 86 ? 18.329 -8.506 -14.568 1.00 62.75 86 ARG A C 1
ATOM 623 O O . ARG A 1 86 ? 19.350 -9.12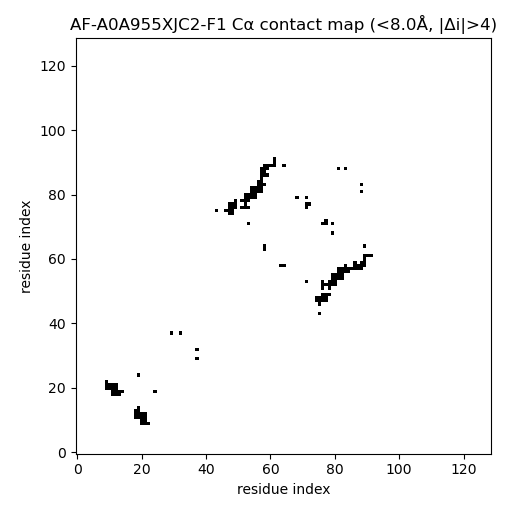4 -14.276 1.00 62.75 86 ARG A O 1
ATOM 630 N N . ASN A 1 87 ? 17.594 -7.852 -13.679 1.00 56.06 87 ASN A N 1
ATOM 631 C CA . ASN A 1 87 ? 17.883 -7.792 -12.254 1.00 56.06 87 ASN A CA 1
ATOM 632 C C . ASN A 1 87 ? 16.705 -8.398 -11.494 1.00 56.06 87 ASN A C 1
ATOM 634 O O . ASN A 1 87 ? 15.594 -8.348 -11.980 1.00 56.06 87 ASN A O 1
ATOM 638 N N . ALA A 1 88 ? 16.920 -8.989 -10.320 1.00 59.34 88 ALA A N 1
ATOM 639 C CA . ALA A 1 88 ? 15.804 -9.291 -9.423 1.00 59.34 88 ALA A CA 1
ATOM 640 C C . ALA A 1 88 ? 15.389 -8.006 -8.690 1.00 59.34 88 ALA A C 1
ATOM 642 O O . ALA A 1 88 ? 16.274 -7.228 -8.315 1.00 59.34 88 ALA A O 1
ATOM 643 N N . TYR A 1 89 ? 14.087 -7.816 -8.423 1.00 54.91 89 TYR A N 1
ATOM 644 C CA . TYR A 1 89 ? 13.623 -6.665 -7.641 1.00 54.91 89 TYR A CA 1
ATOM 645 C C . TYR A 1 89 ? 14.384 -6.638 -6.307 1.00 54.91 89 TYR A C 1
ATOM 647 O O . TYR A 1 89 ? 14.397 -7.656 -5.599 1.00 54.91 89 TYR A O 1
ATOM 655 N N . PRO A 1 90 ? 15.034 -5.517 -5.949 1.00 62.28 90 PRO A N 1
ATOM 656 C CA . PRO A 1 90 ? 15.901 -5.441 -4.785 1.00 62.28 90 PRO A CA 1
ATOM 657 C C . PRO A 1 90 ? 15.063 -5.434 -3.503 1.00 62.28 90 PRO A C 1
ATOM 659 O O . PRO A 1 90 ? 14.812 -4.395 -2.891 1.00 62.28 90 PRO A O 1
ATOM 662 N N . LEU A 1 91 ? 14.627 -6.618 -3.080 1.00 62.12 91 LEU A N 1
ATOM 663 C CA . LEU A 1 91 ? 14.112 -6.832 -1.741 1.00 62.12 91 LEU A CA 1
ATOM 664 C C . LEU A 1 91 ? 15.295 -6.756 -0.770 1.00 62.12 91 LEU A C 1
ATOM 666 O O . LEU A 1 91 ? 16.316 -7.412 -1.003 1.00 62.12 91 LEU A O 1
ATOM 670 N N . PRO A 1 92 ? 15.192 -6.003 0.340 1.00 55.34 92 PRO A N 1
ATOM 671 C CA . PRO A 1 92 ? 16.129 -6.204 1.432 1.00 55.34 92 PRO A CA 1
ATOM 672 C C . PRO A 1 92 ? 16.075 -7.688 1.835 1.00 55.34 92 PRO A C 1
ATOM 674 O O . PRO A 1 92 ? 14.982 -8.271 1.830 1.00 55.34 92 PRO A O 1
ATOM 677 N N . PRO A 1 93 ? 17.217 -8.326 2.159 1.00 57.22 93 PRO A N 1
ATOM 678 C CA . PRO A 1 93 ? 17.207 -9.713 2.595 1.00 57.22 93 PRO A CA 1
ATOM 679 C C . PRO A 1 93 ? 16.212 -9.840 3.743 1.00 57.22 93 PRO A C 1
ATOM 681 O O . PRO A 1 93 ? 16.259 -9.063 4.701 1.00 57.22 93 PRO A O 1
ATOM 684 N N . ARG A 1 94 ? 15.283 -10.799 3.628 1.00 47.91 94 ARG A N 1
ATOM 685 C CA . ARG A 1 94 ? 14.375 -11.133 4.727 1.00 47.91 94 ARG A CA 1
ATOM 686 C C . ARG A 1 94 ? 15.267 -11.341 5.951 1.00 47.91 94 ARG A C 1
ATOM 688 O O . ARG A 1 94 ? 16.195 -12.148 5.835 1.00 47.91 94 ARG A O 1
ATOM 695 N N . PRO A 1 95 ? 15.057 -10.637 7.078 1.00 46.03 95 PRO A N 1
ATOM 696 C CA . PRO A 1 95 ? 15.806 -10.942 8.279 1.00 46.03 95 PRO A CA 1
ATOM 697 C C . PRO A 1 95 ? 15.506 -12.402 8.599 1.00 46.03 95 PRO A C 1
ATOM 699 O O . PRO A 1 95 ? 14.401 -12.755 9.014 1.00 46.03 95 PRO A O 1
ATOM 702 N N . GLN A 1 96 ? 16.470 -13.277 8.314 1.00 40.53 96 GLN A N 1
ATOM 703 C CA . GLN A 1 96 ? 16.441 -14.626 8.833 1.00 40.53 96 GLN A CA 1
ATOM 704 C C . GLN A 1 96 ? 16.386 -14.423 10.342 1.00 40.53 96 GLN A C 1
ATOM 706 O O . GLN A 1 96 ? 17.196 -13.663 10.880 1.00 40.53 96 GLN A O 1
ATOM 711 N N . ARG A 1 97 ? 15.406 -15.022 11.028 1.00 41.44 97 ARG A N 1
ATOM 712 C CA . ARG A 1 97 ? 15.515 -15.191 12.478 1.00 41.44 97 ARG A CA 1
ATOM 713 C C . ARG A 1 97 ? 16.824 -15.939 12.674 1.00 41.44 97 ARG A C 1
ATOM 715 O O . ARG A 1 97 ? 16.871 -17.147 12.467 1.00 41.44 97 ARG A O 1
ATOM 722 N N . ALA A 1 98 ? 17.893 -15.201 12.955 1.00 38.12 98 ALA A N 1
ATOM 723 C CA . ALA A 1 98 ? 19.176 -15.782 13.248 1.00 38.12 98 ALA A CA 1
ATOM 724 C C . ALA A 1 98 ? 18.916 -16.707 14.430 1.00 38.12 98 ALA A C 1
ATOM 726 O O . ALA A 1 98 ? 18.497 -16.251 15.498 1.00 38.12 98 ALA A O 1
ATOM 727 N N . GLY A 1 99 ? 19.088 -18.013 14.210 1.00 41.00 99 GLY A N 1
ATOM 728 C CA . GLY A 1 99 ? 19.302 -18.930 15.312 1.00 41.00 99 GLY A CA 1
ATOM 729 C C . GLY A 1 99 ? 20.402 -18.298 16.148 1.00 41.00 99 GLY A C 1
ATOM 730 O O . GLY A 1 99 ? 21.480 -18.005 15.635 1.00 41.00 99 GLY A O 1
ATOM 731 N N . THR A 1 100 ? 20.065 -17.952 17.383 1.00 45.56 100 THR A N 1
ATOM 732 C CA . THR A 1 100 ? 20.943 -17.261 18.314 1.00 45.56 100 THR A CA 1
ATOM 733 C C . THR A 1 100 ? 22.248 -18.031 18.442 1.00 45.56 100 THR A C 1
ATOM 735 O O . THR A 1 100 ? 22.321 -19.017 19.168 1.00 45.56 100 THR A O 1
ATOM 738 N N . GLN A 1 101 ? 23.282 -17.558 17.758 1.00 43.44 101 GLN A N 1
ATOM 739 C CA . GLN A 1 101 ? 24.662 -17.761 18.159 1.00 43.44 101 GLN A CA 1
ATOM 740 C C . GLN A 1 101 ? 25.317 -16.383 18.267 1.00 43.44 101 GLN A C 1
ATOM 742 O O . GLN A 1 101 ? 25.771 -15.803 17.288 1.00 43.44 101 GLN A O 1
ATOM 747 N N . GLY A 1 102 ? 25.279 -15.850 19.492 1.00 50.66 102 GLY A N 1
ATOM 748 C CA . GLY A 1 102 ? 26.369 -15.066 20.076 1.00 50.66 102 GLY A CA 1
ATOM 749 C C . GLY A 1 102 ? 26.741 -13.721 19.452 1.00 50.66 102 GLY A C 1
ATOM 750 O O . GLY A 1 102 ? 27.923 -13.395 19.443 1.00 50.66 102 GLY A O 1
ATOM 751 N N . GLY A 1 103 ? 25.787 -12.916 18.981 1.00 46.09 103 GLY A N 1
ATOM 752 C CA . GLY A 1 103 ? 26.041 -11.475 18.833 1.00 46.09 103 GLY A CA 1
ATOM 753 C C . GLY A 1 103 ? 26.093 -10.804 20.215 1.00 46.09 103 GLY A C 1
ATOM 754 O O . GLY A 1 103 ? 25.310 -11.202 21.084 1.00 46.09 103 GLY A O 1
ATOM 755 N N . PRO A 1 104 ? 26.982 -9.820 20.465 1.00 50.03 104 PRO A N 1
ATOM 756 C CA . PRO A 1 104 ? 26.991 -9.123 21.746 1.00 50.03 104 PRO A CA 1
ATOM 757 C C . PRO A 1 104 ? 25.618 -8.468 21.976 1.00 50.03 104 PRO A C 1
ATOM 759 O O . PRO A 1 104 ? 25.026 -7.948 21.024 1.00 50.03 104 PRO A O 1
ATOM 762 N N . PRO A 1 105 ? 25.076 -8.515 23.207 1.00 58.59 105 PRO A N 1
ATOM 763 C CA . PRO A 1 105 ? 23.801 -7.883 23.505 1.00 58.59 105 PRO A CA 1
ATOM 764 C C . PRO A 1 105 ? 23.874 -6.387 23.187 1.00 58.59 105 PRO A C 1
ATOM 766 O O . PRO A 1 105 ? 24.916 -5.750 23.356 1.00 58.59 105 PRO A O 1
ATOM 769 N N . TRP A 1 106 ? 22.749 -5.836 22.732 1.00 50.44 106 TRP A N 1
ATOM 770 C CA . TRP A 1 106 ? 22.562 -4.395 22.594 1.00 50.44 106 TRP A CA 1
ATOM 771 C C . TRP A 1 106 ? 23.016 -3.694 23.887 1.00 50.44 106 TRP A C 1
ATOM 773 O O . TRP A 1 106 ? 22.633 -4.154 24.971 1.00 50.44 106 TRP A O 1
ATOM 783 N N . PRO A 1 107 ? 23.835 -2.626 23.817 1.00 62.94 107 PRO A N 1
ATOM 784 C CA . PRO A 1 107 ? 24.241 -1.910 25.017 1.00 62.94 107 PRO A CA 1
ATOM 785 C C . PRO A 1 107 ? 22.983 -1.408 25.741 1.00 62.94 107 PRO A C 1
ATOM 787 O O . PRO A 1 107 ? 22.066 -0.912 25.081 1.00 62.94 107 PRO A O 1
ATOM 790 N N . PRO A 1 108 ? 22.890 -1.548 27.074 1.00 62.88 108 PRO A N 1
ATOM 791 C CA . PRO A 1 108 ? 21.733 -1.057 27.808 1.00 62.88 108 PRO A CA 1
ATOM 792 C C . PRO A 1 108 ? 21.531 0.429 27.507 1.00 62.88 108 PRO A C 1
ATOM 794 O O . PRO A 1 108 ? 22.501 1.184 27.399 1.00 62.88 108 PRO A O 1
ATOM 797 N N . SER A 1 109 ? 20.271 0.845 27.360 1.00 65.00 109 SER A N 1
ATOM 798 C CA . SER A 1 109 ? 19.932 2.260 27.228 1.00 65.00 109 SER A CA 1
ATOM 799 C C . SER A 1 109 ? 20.602 3.046 28.360 1.00 65.00 109 SER A C 1
ATOM 801 O O . SER A 1 109 ? 20.563 2.585 29.507 1.00 65.00 109 SER A O 1
ATOM 803 N N . PRO A 1 110 ? 21.217 4.209 28.077 1.00 67.88 110 PRO A N 1
ATOM 804 C CA . PRO A 1 110 ? 21.762 5.041 29.136 1.00 67.88 110 PRO A CA 1
ATOM 805 C C . PRO A 1 110 ? 20.645 5.376 30.137 1.00 67.88 110 PRO A C 1
ATOM 807 O O . PRO A 1 110 ? 19.490 5.548 29.724 1.00 67.88 110 PRO A O 1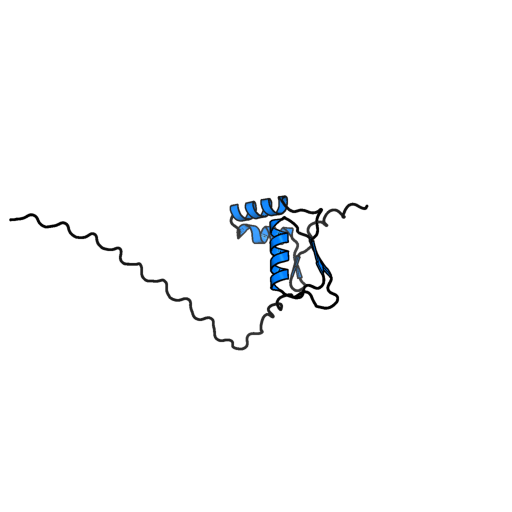
ATOM 810 N N . PRO A 1 111 ? 20.953 5.444 31.445 1.00 70.19 111 PRO A N 1
ATOM 811 C CA . PRO A 1 111 ? 19.971 5.861 32.433 1.00 70.19 111 PRO A CA 1
ATOM 812 C C . PRO A 1 111 ? 19.422 7.246 32.056 1.00 70.19 111 PRO A C 1
ATOM 814 O O . PRO A 1 111 ? 20.152 8.052 31.467 1.00 70.19 111 PRO A O 1
ATOM 817 N N . PRO A 1 112 ? 18.148 7.538 32.373 1.00 66.50 112 PRO A N 1
ATOM 818 C CA . PRO A 1 112 ? 17.592 8.862 32.135 1.00 66.50 112 PRO A CA 1
ATOM 819 C C . PRO A 1 112 ? 18.478 9.913 32.809 1.00 66.50 112 PRO A C 1
ATOM 821 O O . PRO A 1 112 ? 18.941 9.714 33.935 1.00 66.50 112 PRO A O 1
ATOM 824 N N . ALA A 1 113 ? 18.733 11.017 32.103 1.00 67.06 113 ALA A N 1
ATOM 825 C CA . ALA A 1 113 ? 19.480 12.137 32.659 1.00 67.06 113 ALA A CA 1
ATOM 826 C C . ALA A 1 113 ? 18.839 12.574 33.992 1.00 67.06 113 ALA A C 1
ATOM 828 O O . ALA A 1 113 ? 17.605 12.586 34.090 1.00 67.06 113 ALA A O 1
ATOM 829 N N . PRO A 1 114 ? 19.637 12.916 35.021 1.00 70.62 114 PRO A N 1
ATOM 830 C CA . PRO A 1 114 ? 19.086 13.437 36.263 1.00 70.62 114 PRO A CA 1
ATOM 831 C C . PRO A 1 114 ? 18.239 14.677 35.948 1.00 70.62 114 PRO A C 1
ATOM 833 O O . PRO A 1 114 ? 18.597 15.434 35.038 1.00 70.62 114 PRO A O 1
ATOM 836 N N . PRO A 1 115 ? 17.123 14.902 36.666 1.00 63.66 115 PRO A N 1
ATOM 837 C CA . PRO A 1 115 ? 16.322 16.096 36.464 1.00 63.66 115 PRO A CA 1
ATOM 838 C C . PRO A 1 115 ? 17.243 17.299 36.629 1.00 63.66 115 PRO A C 1
ATOM 840 O O . PRO A 1 115 ? 17.863 17.470 37.680 1.00 63.66 115 PRO A O 1
ATOM 843 N N . HIS A 1 116 ? 17.377 18.091 35.563 1.00 59.34 116 HIS A N 1
ATOM 844 C CA . HIS A 1 116 ? 18.057 19.374 35.619 1.00 59.34 116 HIS A CA 1
ATOM 845 C C . HIS A 1 116 ? 17.538 20.105 36.854 1.00 59.34 116 HIS A C 1
ATOM 847 O O . HIS A 1 116 ? 16.335 20.350 36.968 1.00 59.34 116 HIS A O 1
ATOM 853 N N . ALA A 1 117 ? 18.438 20.394 37.796 1.00 55.25 117 ALA A N 1
ATOM 854 C CA . ALA A 1 117 ? 18.131 21.279 38.899 1.00 55.25 117 ALA A CA 1
ATOM 855 C C . ALA A 1 117 ? 17.599 22.567 38.271 1.00 55.25 117 ALA A C 1
ATOM 857 O O . ALA A 1 117 ? 18.322 23.258 37.549 1.00 55.25 117 ALA A O 1
ATOM 858 N N . LEU A 1 118 ? 16.310 22.833 38.476 1.00 58.59 118 LEU A N 1
ATOM 859 C CA . LEU A 1 118 ? 15.726 24.120 38.144 1.00 58.59 118 LEU A CA 1
ATOM 860 C C . LEU A 1 118 ? 16.633 25.184 38.779 1.00 58.59 118 LEU A C 1
ATOM 862 O O . LEU A 1 118 ? 16.977 25.038 39.957 1.00 58.59 118 LEU A O 1
ATOM 866 N N . PRO A 1 119 ? 17.072 26.215 38.040 1.00 56.81 119 PRO A N 1
ATOM 867 C CA . PRO A 1 119 ? 17.834 27.287 38.653 1.00 56.81 119 PRO A CA 1
ATOM 868 C C . PRO A 1 119 ? 16.991 27.878 39.788 1.00 56.81 119 PRO A C 1
ATOM 870 O O . PRO A 1 119 ? 15.851 28.295 39.577 1.00 56.81 119 PRO A O 1
ATOM 873 N N . HIS A 1 120 ? 17.541 27.865 41.004 1.00 58.88 120 HIS A N 1
ATOM 874 C CA . HIS A 1 120 ? 16.944 28.554 42.141 1.00 58.88 120 HIS A CA 1
ATOM 875 C C . HIS A 1 120 ? 16.723 30.028 41.766 1.00 58.88 120 HIS A C 1
ATOM 877 O O . HIS A 1 120 ? 17.630 30.642 41.194 1.00 58.88 120 HIS A O 1
ATOM 883 N N . PRO A 1 121 ? 15.558 30.621 42.083 1.00 61.69 121 PRO A N 1
ATOM 884 C CA . PRO A 1 121 ? 15.380 32.052 41.902 1.00 61.69 121 PRO A CA 1
ATOM 885 C C . PRO A 1 121 ? 16.432 32.790 42.736 1.00 61.69 121 PRO A C 1
ATOM 887 O O . PRO A 1 121 ? 16.626 32.492 43.918 1.00 61.69 121 PRO A O 1
ATOM 890 N N . ALA A 1 122 ? 17.133 33.726 42.097 1.00 69.06 122 ALA A N 1
ATOM 891 C CA . ALA A 1 122 ? 18.096 34.597 42.753 1.00 69.06 122 ALA A CA 1
ATOM 892 C C . ALA A 1 122 ? 17.443 35.287 43.963 1.00 69.06 122 ALA A C 1
ATOM 894 O O . ALA A 1 122 ? 16.323 35.795 43.872 1.00 69.06 122 ALA A O 1
ATOM 895 N N . ALA A 1 123 ? 18.142 35.288 45.100 1.00 70.88 123 ALA A N 1
ATOM 896 C CA . ALA A 1 123 ? 17.684 35.960 46.309 1.00 70.88 123 ALA A CA 1
ATOM 897 C C . ALA A 1 123 ? 17.508 37.473 46.053 1.00 70.88 123 ALA A C 1
ATOM 899 O O . ALA A 1 123 ? 18.357 38.072 45.385 1.00 70.88 123 ALA A O 1
ATOM 900 N N . PRO A 1 124 ? 16.445 38.112 46.577 1.00 72.19 124 PRO A N 1
ATOM 901 C CA . PRO A 1 124 ? 16.262 39.549 46.422 1.00 72.19 124 PRO A CA 1
ATOM 902 C C . PRO A 1 124 ? 17.367 40.326 47.163 1.00 72.19 124 PRO A C 1
ATOM 904 O O . PRO A 1 124 ? 17.842 39.874 48.212 1.00 72.19 124 PRO A O 1
ATOM 907 N N . PRO A 1 125 ? 17.786 41.496 46.645 1.00 72.81 125 PRO A N 1
ATOM 908 C CA . PRO A 1 125 ? 18.815 42.308 47.282 1.00 72.81 125 PRO A CA 1
ATOM 909 C C . PRO A 1 125 ? 18.358 42.789 48.665 1.00 72.81 125 PRO A C 1
ATOM 911 O O . PRO A 1 125 ? 17.211 43.196 48.854 1.00 72.81 125 PRO A O 1
ATOM 914 N N . ARG A 1 126 ? 19.274 42.741 49.642 1.00 67.06 126 ARG A N 1
ATOM 915 C CA . ARG A 1 126 ? 19.043 43.277 50.990 1.00 67.06 126 ARG A CA 1
ATOM 916 C C . ARG A 1 126 ? 18.873 44.804 50.935 1.00 67.06 126 ARG A C 1
ATOM 918 O O . ARG A 1 126 ? 19.622 45.449 50.201 1.00 67.06 126 ARG A O 1
ATOM 925 N N . PRO A 1 127 ? 17.943 45.386 51.712 1.00 63.22 127 PRO A N 1
ATOM 926 C CA . PRO A 1 127 ? 17.817 46.835 51.805 1.00 63.22 127 PRO A CA 1
ATOM 927 C C . PRO A 1 127 ? 19.051 47.450 52.493 1.00 63.22 127 PRO A C 1
ATOM 929 O O . PRO A 1 127 ? 19.667 46.787 53.336 1.00 63.22 127 PRO A O 1
ATOM 932 N N . PRO A 1 128 ? 19.431 48.690 52.134 1.00 71.44 128 PRO A N 1
ATOM 933 C CA . PRO A 1 128 ? 20.520 49.402 52.793 1.00 71.44 128 PRO A CA 1
ATOM 934 C C . PRO A 1 128 ? 20.164 49.748 54.248 1.00 71.44 128 PRO A C 1
ATOM 936 O O . PRO A 1 128 ? 18.987 49.890 54.581 1.00 71.44 128 PRO A O 1
ATOM 939 N N . ALA A 1 129 ? 21.206 49.830 55.082 1.00 64.62 129 ALA A N 1
ATOM 940 C CA . ALA A 1 129 ? 21.149 50.137 56.513 1.00 64.62 129 ALA A CA 1
ATOM 941 C C . ALA A 1 129 ? 20.663 51.561 56.814 1.00 64.62 129 ALA A C 1
ATOM 943 O O . ALA A 1 129 ? 20.943 52.463 55.990 1.00 64.62 129 ALA A O 1
#

Secondary structure (DSSP, 8-state):
-PPPPP--SS--EEETTEEE-HHHHHHHHGGGS-HHHHHHHHHHHHT-EEEEEEEEES---HHHHHHHHHHHHHHTEEEEEEE-SSS---PPPP--------PPPPPPPPPPPPPP-PPPPPPPPPPP-

Nearest PDB structures (foldseek):
  1js1-assembly1_Z  TM=5.931E-01  e=4.006E+00  Bacteroides fragilis
  3a44-assembly2_C  TM=3.430E-01  e=9.017E+00  Thermococcus kodakarensis KOD1

Foldseek 3Di:
DDPPPDPDPQFFDQDPNDTHRRVVVCVVCVVVDDPVVVVVVVVLQVQADPPDEAEAEQDPDQVVVVVVVVVCSVNRHDHYHYHHDPDDRDDPPDPDPPPDDDDPDDDPDPPPDDPPDDPDPDDDDDDDD

Solvent-accessible surface area (backbone atoms only — not comparable to full-atom values): 8654 Å² total; per-residue (Å²): 132,81,76,78,76,76,78,74,76,75,62,58,47,70,54,99,89,42,76,39,55,39,69,60,52,49,63,68,51,50,84,82,50,55,70,71,58,56,51,53,50,49,57,55,59,75,54,45,37,90,90,47,67,48,79,47,65,51,58,88,49,52,68,58,52,56,47,52,51,52,52,33,54,75,70,19,37,76,48,73,48,78,48,59,86,86,45,72,74,60,66,75,78,74,81,67,83,70,77,88,74,85,72,82,75,78,77,77,78,77,76,79,77,74,79,76,75,72,80,74,80,78,80,79,83,80,80,84,133